Protein AF-A0A7J9HNR6-F1 (afdb_monomer_lite)

Secondary structure (DSSP, 8-state):
-HHHHHHTT---EEEEHHHHHTS--TT--SPP-GGGS---TT-HHHHHHHHHHHHHHHHHHHHHH--SS-------TTTGGGGT-----HHHHHHHHHHHHHHHHHGGGGGGSEEEESSPBPTTT--B--SSPPPP------

pLDDT: mean 77.95, std 18.73, range [36.75, 97.31]

Organism: NCBI:txid34285

Sequence (142 aa):
MLRKASRENIVVDLTNLYDHFFVTTGECKAKITAARLPYFDGDYWPGAAEDLINQFRLEEDGRKLNKKGTIKKTITKRALKASGQSDLSANASKDLLLMHKLGETICPMREDFIMVHLQHCCTHCCILMVSGNRWVCAMRQN

Radius of gyration: 20.23 Å; chains: 1; bounding box: 63×33×53 Å

InterPro domains:
  IPR013178 Histone acetyltransferase Rtt109/CBP [PTHR13808] (1-120)
  IPR031162 CBP/p300-type histone acetyltransferase domain [PS51727] (1-142)

Structure (mmCIF, N/CA/C/O backbone):
data_AF-A0A7J9HNR6-F1
#
_entry.id   AF-A0A7J9HNR6-F1
#
loop_
_atom_site.group_PDB
_atom_site.id
_atom_site.type_symbol
_atom_site.label_atom_id
_atom_site.label_alt_id
_atom_site.label_comp_id
_atom_site.label_asym_id
_atom_site.label_entity_id
_atom_site.label_seq_id
_atom_site.pdbx_PDB_ins_code
_atom_site.Cartn_x
_atom_site.Cartn_y
_atom_site.Cartn_z
_atom_site.occupancy
_atom_site.B_iso_or_equiv
_atom_site.auth_seq_id
_atom_site.auth_comp_id
_atom_site.auth_asym_id
_atom_site.auth_atom_id
_atom_site.pdbx_PDB_model_num
ATOM 1 N N . MET A 1 1 ? 8.587 -13.344 -10.949 1.00 94.06 1 MET A N 1
ATOM 2 C CA . MET A 1 1 ? 8.295 -12.134 -11.750 1.00 94.06 1 MET A CA 1
ATOM 3 C C . MET A 1 1 ? 9.153 -10.941 -11.314 1.00 94.06 1 MET A C 1
ATOM 5 O O . MET A 1 1 ? 10.107 -10.632 -12.012 1.00 94.06 1 MET A O 1
ATOM 9 N N . LEU A 1 2 ? 8.922 -10.340 -10.139 1.00 95.31 2 LEU A N 1
ATOM 10 C CA . LEU A 1 2 ? 9.589 -9.093 -9.706 1.00 95.31 2 LEU A CA 1
ATOM 11 C C . LEU A 1 2 ? 11.120 -9.196 -9.567 1.00 95.31 2 LEU A C 1
ATOM 13 O O . LEU A 1 2 ? 11.842 -8.300 -9.986 1.00 95.31 2 LEU A O 1
ATOM 17 N N . ARG A 1 3 ? 11.645 -10.347 -9.118 1.00 94.19 3 ARG A N 1
ATOM 18 C CA . ARG A 1 3 ? 13.102 -10.618 -9.102 1.00 94.19 3 ARG A CA 1
ATOM 19 C C . ARG A 1 3 ? 13.755 -10.604 -10.490 1.00 94.19 3 ARG A C 1
ATOM 21 O O . ARG A 1 3 ? 14.960 -10.413 -10.606 1.00 94.19 3 ARG A O 1
ATOM 28 N N . LYS A 1 4 ? 12.994 -10.894 -11.549 1.00 97.31 4 LYS A N 1
ATOM 29 C CA . LYS A 1 4 ? 13.486 -10.790 -12.930 1.00 97.31 4 LYS A CA 1
ATOM 30 C C . LYS A 1 4 ? 13.510 -9.320 -13.353 1.00 97.31 4 LYS A C 1
ATOM 32 O O . LYS A 1 4 ? 14.557 -8.849 -13.767 1.00 97.31 4 LYS A O 1
ATOM 37 N N . ALA A 1 5 ? 12.416 -8.595 -13.120 1.00 96.81 5 ALA A N 1
ATOM 38 C CA . ALA A 1 5 ? 12.307 -7.174 -13.443 1.00 96.81 5 ALA A CA 1
ATOM 39 C C . ALA A 1 5 ? 13.352 -6.302 -12.714 1.00 96.81 5 ALA A C 1
ATOM 41 O O . ALA A 1 5 ? 13.871 -5.354 -13.290 1.00 96.81 5 ALA A O 1
ATOM 42 N N . SER A 1 6 ? 13.725 -6.655 -11.479 1.00 94.25 6 SER A N 1
ATOM 43 C CA . SER A 1 6 ? 14.824 -5.992 -10.760 1.00 94.25 6 SER A CA 1
ATOM 44 C C . SER A 1 6 ? 16.190 -6.228 -11.426 1.00 94.25 6 SER A C 1
ATOM 46 O O . SER A 1 6 ? 16.949 -5.284 -11.610 1.00 94.25 6 SER A O 1
ATOM 48 N N . ARG A 1 7 ? 16.485 -7.455 -11.888 1.00 95.81 7 ARG A N 1
ATOM 49 C CA . ARG A 1 7 ? 17.726 -7.755 -12.637 1.00 95.81 7 ARG A CA 1
ATOM 50 C C . ARG A 1 7 ? 17.797 -7.047 -13.989 1.00 95.81 7 ARG A C 1
ATOM 52 O O . ARG A 1 7 ? 18.885 -6.761 -14.469 1.00 95.81 7 ARG A O 1
ATOM 59 N N . GLU A 1 8 ? 16.645 -6.778 -14.591 1.00 96.75 8 GLU A N 1
ATOM 60 C CA . GLU A 1 8 ? 16.520 -6.055 -15.860 1.00 96.75 8 GLU A CA 1
ATOM 61 C C . GLU A 1 8 ? 16.487 -4.526 -15.668 1.00 96.75 8 GLU A C 1
ATOM 63 O O . GLU A 1 8 ? 16.272 -3.800 -16.632 1.00 96.75 8 GLU A O 1
ATOM 68 N N . ASN A 1 9 ? 16.726 -4.026 -14.446 1.00 92.62 9 ASN A N 1
ATOM 69 C CA . ASN A 1 9 ? 16.678 -2.602 -14.082 1.00 92.62 9 ASN A CA 1
ATOM 70 C C . ASN A 1 9 ? 15.329 -1.920 -14.384 1.00 92.62 9 ASN A C 1
ATOM 72 O O . ASN A 1 9 ? 15.274 -0.714 -14.608 1.00 92.62 9 ASN A O 1
ATOM 76 N N . ILE A 1 10 ? 14.236 -2.688 -14.380 1.00 94.44 10 ILE A N 1
ATOM 77 C CA . ILE A 1 10 ? 12.866 -2.176 -14.533 1.00 94.44 10 ILE A CA 1
ATOM 78 C C . ILE A 1 10 ? 12.297 -1.789 -13.164 1.00 94.44 10 ILE A C 1
ATOM 80 O O . ILE A 1 10 ? 11.666 -0.747 -13.013 1.00 94.44 10 ILE A O 1
ATOM 84 N N . VAL A 1 11 ? 12.514 -2.641 -12.157 1.00 95.25 11 VAL A N 1
ATOM 85 C CA . VAL A 1 11 ? 12.115 -2.365 -10.772 1.00 95.25 11 VAL A CA 1
ATOM 86 C C . VAL A 1 11 ? 13.289 -1.742 -10.043 1.00 95.25 11 VAL A C 1
ATOM 88 O O . VAL A 1 11 ? 14.352 -2.353 -9.936 1.00 95.25 11 VAL A O 1
ATOM 91 N N . VAL A 1 12 ? 13.063 -0.540 -9.528 1.00 91.75 12 VAL A N 1
ATOM 92 C CA . VAL A 1 12 ? 14.037 0.229 -8.758 1.00 91.75 12 VAL A CA 1
ATOM 93 C C . VAL A 1 12 ? 14.111 -0.268 -7.321 1.00 91.75 12 VAL A C 1
ATOM 95 O O . VAL A 1 12 ? 15.202 -0.416 -6.777 1.00 91.75 12 VAL A O 1
ATOM 98 N N . ASP A 1 13 ? 12.953 -0.498 -6.711 1.00 90.44 13 ASP A N 1
ATOM 99 C CA . ASP A 1 13 ? 12.842 -0.889 -5.313 1.00 90.44 13 ASP A CA 1
ATOM 100 C C . ASP A 1 13 ? 11.550 -1.688 -5.081 1.00 90.44 13 ASP A C 1
ATOM 102 O O . ASP A 1 13 ? 10.567 -1.553 -5.821 1.00 90.44 13 ASP A O 1
ATOM 106 N N . LEU A 1 14 ? 11.583 -2.566 -4.083 1.00 92.25 14 LEU A N 1
ATOM 107 C CA . LEU A 1 14 ? 10.496 -3.470 -3.735 1.00 92.25 14 LEU A CA 1
ATOM 108 C C . LEU A 1 14 ? 10.221 -3.358 -2.239 1.00 92.25 14 LEU A C 1
ATOM 110 O O . LEU A 1 14 ? 11.071 -3.697 -1.421 1.00 92.25 14 LEU A O 1
ATOM 114 N N . THR A 1 15 ? 9.007 -2.952 -1.899 1.00 92.12 15 THR A N 1
ATOM 115 C CA . THR A 1 15 ? 8.546 -2.815 -0.519 1.00 92.12 15 THR A CA 1
ATOM 116 C C . THR A 1 15 ? 7.123 -3.361 -0.389 1.00 92.12 15 THR A C 1
ATOM 118 O O . THR A 1 15 ? 6.606 -4.023 -1.296 1.00 92.12 15 THR A O 1
ATOM 121 N N . ASN A 1 16 ? 6.481 -3.117 0.744 1.00 93.62 16 ASN A N 1
ATOM 122 C CA . ASN A 1 16 ? 5.072 -3.396 0.951 1.00 93.62 16 ASN A CA 1
ATOM 123 C C . ASN A 1 16 ? 4.339 -2.167 1.498 1.00 93.62 16 ASN A C 1
ATOM 125 O O . ASN A 1 16 ? 4.953 -1.205 1.966 1.00 93.62 16 ASN A O 1
ATOM 129 N N . LEU A 1 17 ? 3.008 -2.198 1.422 1.00 92.69 17 LEU A N 1
ATOM 130 C CA . LEU A 1 17 ? 2.150 -1.104 1.880 1.00 92.69 17 LEU A CA 1
ATOM 131 C C . LEU A 1 17 ? 2.388 -0.767 3.361 1.00 92.69 17 LEU A C 1
ATOM 133 O O . LEU A 1 17 ? 2.365 0.408 3.731 1.00 92.69 17 LEU A O 1
ATOM 137 N N . TYR A 1 18 ? 2.637 -1.778 4.200 1.00 93.00 18 TYR A N 1
ATOM 138 C CA . TYR A 1 18 ? 2.859 -1.586 5.631 1.00 93.00 18 TYR A CA 1
ATOM 139 C C . TYR A 1 18 ? 4.173 -0.843 5.904 1.00 93.00 18 TYR A C 1
ATOM 141 O O . TYR A 1 18 ? 4.168 0.226 6.510 1.00 93.00 18 TYR A O 1
ATOM 149 N N . ASP A 1 19 ? 5.287 -1.358 5.396 1.00 90.69 19 ASP A N 1
ATOM 150 C CA . ASP A 1 19 ? 6.615 -0.775 5.588 1.00 90.69 19 ASP A CA 1
ATOM 151 C C . ASP A 1 19 ? 6.720 0.617 4.960 1.00 90.69 19 ASP A C 1
ATOM 153 O O . ASP A 1 19 ? 7.397 1.489 5.496 1.00 90.69 19 ASP A O 1
ATOM 157 N N . HIS A 1 20 ? 6.014 0.865 3.854 1.00 87.69 20 HIS A N 1
ATOM 158 C CA . HIS A 1 20 ? 6.045 2.165 3.192 1.00 87.69 20 HIS A CA 1
ATOM 159 C C . HIS A 1 20 ? 5.241 3.253 3.929 1.00 87.69 20 HIS A C 1
ATOM 161 O O . HIS A 1 20 ? 5.668 4.407 3.963 1.00 87.69 20 HIS A O 1
ATOM 167 N N . PHE A 1 21 ? 4.074 2.924 4.502 1.00 87.75 21 PHE A N 1
ATOM 168 C CA . PHE A 1 21 ? 3.159 3.931 5.071 1.00 87.75 21 PHE A CA 1
ATOM 169 C C . PHE A 1 21 ? 2.977 3.882 6.591 1.00 87.75 21 PHE A C 1
ATOM 171 O O . PHE A 1 21 ? 2.508 4.860 7.171 1.00 87.75 21 PHE A O 1
ATOM 178 N N . PHE A 1 22 ? 3.300 2.768 7.244 1.00 88.19 22 PHE A N 1
ATOM 179 C CA . PHE A 1 22 ? 3.038 2.559 8.672 1.00 88.19 22 PHE A CA 1
ATOM 180 C C . PHE A 1 22 ? 4.322 2.459 9.498 1.00 88.19 22 PHE A C 1
ATOM 182 O O . PHE A 1 22 ? 4.290 2.726 10.700 1.00 88.19 22 PHE A O 1
ATOM 189 N N . VAL A 1 23 ? 5.459 2.144 8.870 1.00 86.00 23 VAL A N 1
ATOM 190 C CA . VAL A 1 23 ? 6.773 2.220 9.512 1.00 86.00 23 VAL A CA 1
ATOM 191 C C . VAL A 1 23 ? 7.349 3.622 9.313 1.00 86.00 23 VAL A C 1
ATOM 193 O O . VAL A 1 23 ? 7.554 4.087 8.194 1.00 86.00 23 VAL A O 1
ATOM 196 N N . THR A 1 24 ? 7.622 4.322 10.415 1.00 65.75 24 THR A N 1
ATOM 197 C CA . THR A 1 24 ? 8.271 5.638 10.376 1.00 65.75 24 THR A CA 1
ATOM 198 C C . THR A 1 24 ? 9.744 5.472 10.006 1.00 65.75 24 THR A C 1
ATOM 200 O O . THR A 1 24 ? 10.604 5.339 10.878 1.00 65.75 24 THR A O 1
ATOM 203 N N . THR A 1 25 ? 10.070 5.516 8.718 1.00 61.59 25 THR A N 1
ATOM 204 C CA . THR A 1 25 ? 11.458 5.699 8.279 1.00 61.59 25 THR A CA 1
ATOM 205 C C . THR A 1 25 ? 11.860 7.121 8.668 1.00 61.59 25 THR A C 1
ATOM 207 O O . THR A 1 25 ? 11.264 8.081 8.181 1.00 61.59 25 THR A O 1
ATOM 210 N N . GLY A 1 26 ? 12.809 7.266 9.601 1.00 55.94 26 GLY A N 1
ATOM 211 C CA . GLY A 1 26 ? 13.068 8.479 10.403 1.00 55.94 26 GLY A CA 1
ATOM 212 C C . GLY A 1 26 ? 13.341 9.805 9.670 1.00 55.94 26 GLY A C 1
ATOM 213 O O . GLY A 1 26 ? 13.534 10.826 10.328 1.00 55.94 26 GLY A O 1
ATOM 214 N N . GLU A 1 27 ? 13.330 9.823 8.338 1.00 57.50 27 GLU A N 1
ATOM 215 C CA . GLU A 1 27 ? 13.485 11.018 7.505 1.00 57.50 27 GLU A CA 1
ATOM 216 C C . GLU A 1 27 ? 12.142 11.632 7.065 1.00 57.50 27 GLU A C 1
ATOM 218 O O . GLU A 1 27 ? 12.066 12.848 6.867 1.00 57.50 27 GLU A O 1
ATOM 223 N N . CYS A 1 28 ? 11.056 10.850 6.969 1.00 57.28 28 CYS A N 1
ATOM 224 C CA . CYS A 1 28 ? 9.774 11.355 6.472 1.00 57.28 28 CYS A CA 1
ATOM 225 C C . CYS A 1 28 ? 8.913 11.928 7.609 1.00 57.28 28 CYS A C 1
ATOM 227 O O . CYS A 1 28 ? 8.244 11.211 8.349 1.00 57.28 28 CYS A O 1
ATOM 229 N N . LYS A 1 29 ? 8.894 13.260 7.734 1.00 55.78 29 LYS A N 1
ATOM 230 C CA . LYS A 1 29 ? 8.080 13.987 8.734 1.00 55.78 29 LYS A CA 1
ATOM 231 C C . LYS A 1 29 ? 6.620 14.210 8.317 1.00 55.78 29 LYS A C 1
ATOM 233 O O . LYS A 1 29 ? 5.880 14.910 9.009 1.00 55.78 29 LYS A O 1
ATOM 238 N N . ALA A 1 30 ? 6.199 13.697 7.164 1.00 61.78 30 ALA A N 1
ATOM 239 C CA . ALA A 1 30 ? 4.885 14.004 6.617 1.00 61.78 30 ALA A CA 1
ATOM 240 C C . ALA A 1 30 ? 3.802 13.148 7.288 1.00 61.78 30 ALA A C 1
ATOM 242 O O . ALA A 1 30 ? 3.848 11.925 7.198 1.00 61.78 30 ALA A O 1
ATOM 243 N N . LYS A 1 31 ? 2.787 13.784 7.895 1.00 69.06 31 LYS A N 1
ATOM 244 C CA . LYS A 1 31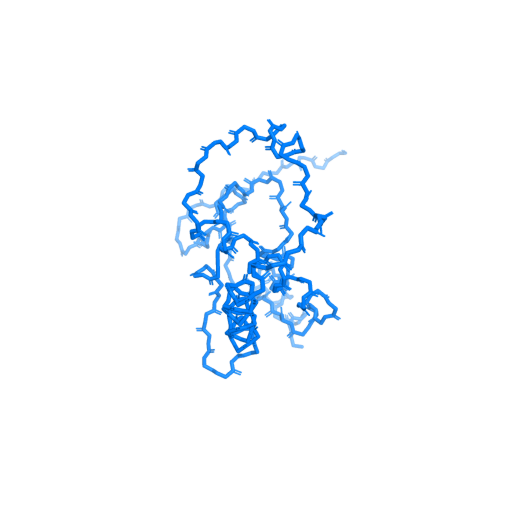 ? 1.621 13.090 8.472 1.00 69.06 31 LYS A CA 1
ATOM 245 C C . LYS A 1 31 ? 1.007 12.157 7.423 1.00 69.06 31 LYS A C 1
ATOM 247 O O . LYS A 1 31 ? 0.623 12.609 6.340 1.00 69.06 31 LYS A O 1
ATOM 252 N N . ILE A 1 32 ? 0.925 10.866 7.727 1.00 75.94 32 ILE A N 1
ATOM 253 C CA . ILE A 1 32 ? 0.285 9.880 6.854 1.00 75.94 32 ILE A CA 1
ATOM 254 C C . ILE A 1 32 ? -1.169 9.746 7.302 1.00 75.94 32 ILE A C 1
ATOM 256 O O . ILE A 1 32 ? -1.455 9.480 8.467 1.00 75.94 32 ILE A O 1
ATOM 260 N N . THR A 1 33 ? -2.087 10.026 6.384 1.00 87.50 33 THR A N 1
ATOM 261 C CA . THR A 1 33 ? -3.533 9.847 6.551 1.00 87.50 33 THR A CA 1
ATOM 262 C C . THR A 1 33 ? -4.022 8.858 5.500 1.00 87.50 33 THR A C 1
ATOM 264 O O . THR A 1 33 ? -3.336 8.644 4.499 1.00 87.50 33 THR A O 1
ATOM 267 N N . ALA A 1 34 ? -5.219 8.296 5.685 1.00 90.12 34 ALA A N 1
ATOM 268 C CA . ALA A 1 34 ? -5.805 7.347 4.734 1.00 90.12 34 ALA A CA 1
ATOM 269 C C . ALA A 1 34 ? -5.876 7.912 3.300 1.00 90.12 34 ALA A C 1
ATOM 271 O O . ALA A 1 34 ? -5.669 7.185 2.339 1.00 90.12 34 ALA A O 1
ATOM 272 N N . ALA A 1 35 ? -6.052 9.230 3.150 1.00 89.50 35 ALA A N 1
ATOM 273 C CA . ALA A 1 35 ? -6.060 9.917 1.854 1.00 89.50 35 ALA A CA 1
ATOM 274 C C . ALA A 1 35 ? -4.715 9.878 1.095 1.00 89.50 35 ALA A C 1
ATOM 276 O O . ALA A 1 35 ? -4.657 10.288 -0.060 1.00 89.50 35 ALA A O 1
ATOM 277 N N . ARG A 1 36 ? -3.624 9.442 1.739 1.00 86.75 36 ARG A N 1
ATOM 278 C CA . ARG A 1 36 ? -2.305 9.274 1.110 1.00 86.75 36 ARG A CA 1
ATOM 279 C C . ARG A 1 36 ? -2.034 7.838 0.661 1.00 86.75 36 ARG A C 1
ATOM 281 O O . ARG A 1 36 ? -1.013 7.618 0.013 1.00 86.75 36 ARG A O 1
ATOM 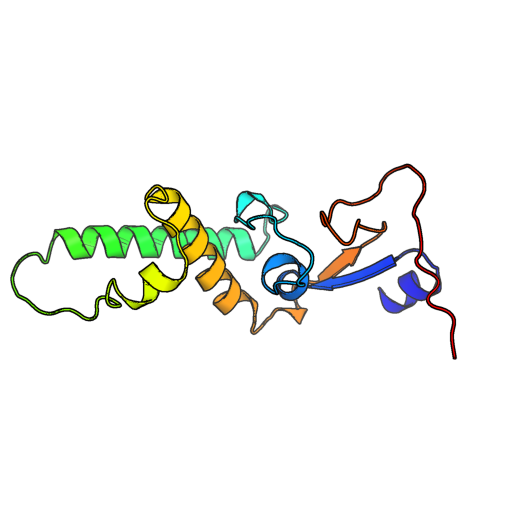288 N N . LEU A 1 37 ? -2.897 6.884 1.014 1.00 91.00 37 LEU A N 1
ATOM 289 C CA . LEU A 1 37 ? -2.783 5.507 0.542 1.00 91.00 37 LEU A CA 1
ATOM 290 C C . LEU A 1 37 ? -3.342 5.414 -0.890 1.00 91.00 37 LEU A C 1
ATOM 292 O O . LEU A 1 37 ? -4.336 6.078 -1.194 1.00 91.00 37 LEU A O 1
ATOM 296 N N . PRO A 1 38 ? -2.729 4.612 -1.781 1.00 91.25 38 PRO A N 1
ATOM 297 C CA . PRO A 1 38 ? -3.258 4.385 -3.124 1.00 91.25 38 PRO A CA 1
ATOM 298 C C . PRO A 1 38 ? -4.648 3.748 -3.059 1.00 91.25 38 PRO A C 1
ATOM 300 O O . PRO A 1 38 ? -4.808 2.716 -2.417 1.00 91.25 38 PRO A O 1
ATOM 303 N N . TYR A 1 39 ? -5.640 4.348 -3.713 1.00 93.25 39 TYR A N 1
ATOM 304 C CA . TYR A 1 39 ? -7.005 3.825 -3.758 1.00 93.25 39 TYR A CA 1
ATOM 305 C C . TYR A 1 39 ? -7.261 3.168 -5.114 1.00 93.25 39 TYR A C 1
ATOM 307 O O . TYR A 1 39 ? -7.299 3.863 -6.134 1.00 93.25 39 TYR A O 1
ATOM 315 N N . PHE A 1 40 ? -7.457 1.851 -5.120 1.00 93.88 40 PHE A N 1
ATOM 316 C CA . PHE A 1 40 ? -7.889 1.099 -6.294 1.00 93.88 40 PHE A CA 1
ATOM 317 C C . PHE A 1 40 ? -9.221 0.399 -6.014 1.00 93.88 40 PHE A C 1
ATOM 319 O O . PHE A 1 40 ? -9.508 0.001 -4.885 1.00 93.88 40 PHE A O 1
ATOM 326 N N . ASP A 1 41 ? -10.056 0.288 -7.045 1.00 94.62 41 ASP A N 1
ATOM 327 C CA . ASP A 1 41 ? -11.350 -0.381 -6.926 1.00 94.62 41 ASP A CA 1
ATOM 328 C C . ASP A 1 41 ? -11.159 -1.887 -6.696 1.00 94.62 41 ASP A C 1
ATOM 330 O O . ASP A 1 41 ? -10.360 -2.532 -7.377 1.00 94.62 41 ASP A O 1
ATOM 334 N N . GLY A 1 42 ? -11.882 -2.438 -5.721 1.00 93.94 42 GLY A N 1
ATOM 335 C CA . GLY A 1 42 ? -11.746 -3.832 -5.293 1.00 93.94 42 GLY A CA 1
ATOM 336 C C . GLY A 1 42 ? -10.539 -4.136 -4.396 1.00 93.94 42 GLY A C 1
ATOM 337 O O . GLY A 1 42 ? -10.337 -5.302 -4.049 1.00 93.94 42 GLY A O 1
ATOM 338 N N . ASP A 1 43 ? -9.756 -3.132 -3.987 1.00 95.06 43 ASP A N 1
ATOM 339 C CA . ASP A 1 43 ? -8.691 -3.334 -3.004 1.00 95.06 43 ASP A CA 1
ATOM 340 C C . ASP A 1 43 ? -9.242 -3.695 -1.622 1.00 95.06 43 ASP A C 1
ATOM 342 O O . ASP A 1 43 ? -10.331 -3.293 -1.211 1.00 95.06 43 ASP A O 1
ATOM 346 N N . TYR A 1 44 ? -8.422 -4.403 -0.848 1.00 95.38 44 TYR A N 1
ATOM 347 C CA . TYR A 1 44 ? -8.771 -4.803 0.510 1.00 95.38 44 TYR A CA 1
ATOM 348 C C . TYR A 1 44 ? -8.822 -3.622 1.497 1.00 95.38 44 TYR A C 1
ATOM 350 O O . TYR A 1 44 ? -9.747 -3.509 2.305 1.00 95.38 44 TYR A O 1
ATOM 358 N N . TRP A 1 45 ? -7.801 -2.755 1.483 1.00 95.19 45 TRP A N 1
ATOM 359 C CA . TRP A 1 45 ? -7.606 -1.780 2.561 1.00 95.19 45 TRP A CA 1
ATOM 360 C C . TRP A 1 45 ? -8.709 -0.709 2.654 1.00 95.19 45 TRP A C 1
ATOM 362 O O . TRP A 1 45 ? -9.018 -0.337 3.790 1.00 95.19 45 TRP A O 1
ATOM 372 N N . PRO A 1 46 ? -9.334 -0.219 1.555 1.00 95.88 46 PRO A N 1
ATOM 373 C CA . PRO A 1 46 ? -10.426 0.743 1.665 1.00 95.88 46 PRO A CA 1
ATOM 374 C C . PRO A 1 46 ? -11.628 0.165 2.412 1.00 95.88 46 PRO A C 1
ATOM 376 O O . PRO A 1 46 ? -12.129 0.808 3.331 1.00 95.88 46 PRO A O 1
ATOM 379 N N . GLY A 1 47 ? -12.020 -1.077 2.101 1.00 95.75 47 GLY A N 1
ATOM 380 C CA . GLY A 1 47 ? -13.103 -1.767 2.807 1.00 95.75 47 GLY A CA 1
ATOM 381 C C . GLY A 1 47 ? -12.792 -1.952 4.294 1.00 95.75 47 GLY A C 1
ATOM 382 O O . GLY A 1 47 ? -13.598 -1.594 5.150 1.00 95.75 47 GLY A O 1
ATOM 383 N N . ALA A 1 48 ? -11.572 -2.391 4.621 1.00 95.69 48 ALA A N 1
ATOM 384 C CA . ALA A 1 48 ? -11.134 -2.506 6.013 1.00 95.69 48 ALA A CA 1
ATOM 385 C C . ALA A 1 48 ? -11.149 -1.152 6.753 1.00 95.69 48 ALA A C 1
ATOM 387 O O . ALA A 1 48 ? -11.509 -1.080 7.930 1.00 95.69 48 ALA A O 1
ATOM 388 N N . ALA A 1 49 ? -10.778 -0.060 6.078 1.00 95.62 49 ALA A N 1
ATOM 389 C CA . ALA A 1 49 ? -10.834 1.281 6.650 1.00 95.62 49 ALA A CA 1
ATOM 390 C C . ALA A 1 49 ? -12.281 1.748 6.888 1.00 95.62 49 ALA A C 1
ATOM 392 O O . ALA A 1 49 ? -12.567 2.335 7.934 1.00 95.62 49 ALA A O 1
ATOM 393 N N . GLU A 1 50 ? -13.197 1.475 5.959 1.00 95.19 50 GLU A N 1
ATOM 394 C CA . GLU A 1 50 ? -14.623 1.788 6.100 1.00 95.19 50 GLU A CA 1
ATOM 395 C C . GLU A 1 50 ? -15.264 1.036 7.273 1.00 95.19 50 GLU A C 1
ATOM 397 O O . GLU A 1 50 ? -15.971 1.647 8.082 1.00 95.19 50 GLU A O 1
ATOM 402 N N . ASP A 1 51 ? -14.951 -0.251 7.434 1.00 95.62 51 ASP A N 1
ATOM 403 C CA . ASP A 1 51 ? -15.415 -1.060 8.563 1.00 95.62 51 ASP A CA 1
ATOM 404 C C . ASP A 1 51 ? -14.954 -0.479 9.907 1.00 95.62 51 ASP A C 1
ATOM 406 O O . ASP A 1 51 ? -15.758 -0.325 10.832 1.00 95.62 51 ASP A O 1
ATOM 410 N N . LEU A 1 52 ? -13.684 -0.070 10.009 1.00 95.00 52 LEU A N 1
ATOM 411 C CA . LEU A 1 52 ? -13.144 0.595 11.201 1.00 95.00 52 LEU A CA 1
ATOM 412 C C . LEU A 1 52 ? -13.842 1.935 11.482 1.00 95.00 52 LEU A C 1
ATOM 414 O O . LEU A 1 52 ? -14.187 2.232 12.628 1.00 95.00 52 LEU A O 1
ATOM 418 N N . ILE A 1 53 ? -14.094 2.746 10.448 1.00 93.62 53 ILE A N 1
ATOM 419 C CA . ILE A 1 53 ? -14.825 4.016 10.586 1.00 93.62 53 ILE A CA 1
ATOM 420 C C . ILE A 1 53 ? -16.240 3.763 11.118 1.00 93.62 53 ILE A C 1
ATOM 422 O O . ILE A 1 53 ? -16.700 4.482 12.011 1.00 93.62 53 ILE A O 1
ATOM 426 N N . ASN A 1 54 ? -16.925 2.742 10.604 1.00 93.81 54 ASN A N 1
ATOM 427 C CA . ASN A 1 54 ? -18.261 2.369 11.055 1.00 93.81 54 ASN A CA 1
ATOM 428 C C . ASN A 1 54 ? -18.253 1.876 12.510 1.00 93.81 54 ASN A C 1
ATOM 430 O O . ASN A 1 54 ? -19.091 2.311 13.302 1.00 93.81 54 ASN A O 1
ATOM 434 N N . GLN A 1 55 ? -17.268 1.063 12.903 1.00 91.69 55 GLN A N 1
ATOM 435 C CA . GLN A 1 55 ? -17.082 0.639 14.297 1.00 91.69 55 GLN A CA 1
ATOM 436 C C . GLN A 1 55 ? -16.888 1.833 15.239 1.00 91.69 55 GLN A C 1
ATOM 438 O O . GLN A 1 55 ? -17.558 1.923 16.270 1.00 91.69 55 GLN A O 1
ATOM 443 N N . PHE A 1 56 ? -16.040 2.798 14.870 1.00 90.00 56 PHE A N 1
ATOM 444 C CA . PHE A 1 56 ? -15.829 3.995 15.687 1.00 90.00 56 PHE A CA 1
ATOM 445 C C . PHE A 1 56 ? -17.107 4.822 15.859 1.00 90.00 56 PHE A C 1
ATOM 447 O O . PHE A 1 56 ? -17.355 5.334 16.950 1.00 90.00 56 PHE A O 1
ATOM 454 N N . ARG A 1 57 ? -17.943 4.930 14.817 1.00 88.38 57 ARG A N 1
ATOM 455 C CA . ARG A 1 57 ? -19.242 5.622 14.901 1.00 88.38 57 ARG A CA 1
ATOM 456 C C . ARG A 1 57 ? -20.184 4.930 15.890 1.00 88.38 57 ARG A C 1
ATOM 458 O O . ARG A 1 57 ? -20.750 5.596 16.755 1.00 88.38 57 ARG A O 1
ATOM 465 N N . LEU A 1 58 ? -20.294 3.601 15.820 1.00 86.62 58 LEU A N 1
ATOM 466 C CA . LEU A 1 58 ? -21.131 2.815 16.736 1.00 86.62 58 LEU A CA 1
ATOM 467 C C . LEU A 1 58 ? -20.673 2.946 18.195 1.00 86.62 58 LEU A C 1
ATOM 469 O O . LEU A 1 58 ? -21.497 3.114 19.096 1.00 86.62 58 LEU A O 1
ATOM 473 N N . GLU A 1 59 ? -19.362 2.922 18.443 1.00 82.62 59 GLU A N 1
ATOM 474 C CA . GLU A 1 59 ? -18.819 3.129 19.786 1.00 82.62 59 GLU A CA 1
ATOM 475 C C . GLU A 1 59 ? -19.077 4.542 20.326 1.00 82.62 59 GLU A C 1
ATOM 477 O O . GLU A 1 59 ? -19.296 4.709 21.530 1.00 82.62 59 GLU A O 1
ATOM 482 N N . GLU A 1 60 ? -19.040 5.569 19.475 1.00 78.75 60 GLU A N 1
ATOM 483 C CA . GLU A 1 60 ? -19.359 6.942 19.877 1.00 78.75 60 GLU A CA 1
ATOM 484 C C . GLU A 1 60 ? -20.833 7.093 20.273 1.00 78.75 60 GLU A C 1
ATOM 486 O O . GLU A 1 60 ? -21.128 7.765 21.266 1.00 78.75 60 GLU A O 1
ATOM 491 N N . ASP A 1 61 ? -21.752 6.442 19.560 1.00 72.31 61 ASP A N 1
ATOM 492 C CA . ASP A 1 61 ? -23.188 6.523 19.839 1.00 72.31 61 ASP A CA 1
ATOM 493 C C . ASP A 1 61 ? -23.622 5.621 21.009 1.00 72.31 61 ASP A C 1
ATOM 495 O O . ASP A 1 61 ? -24.411 6.046 21.858 1.00 72.31 61 ASP A O 1
ATOM 499 N N . GLY A 1 62 ? -23.014 4.441 21.175 1.00 60.72 62 GLY A N 1
ATOM 500 C CA . GLY A 1 62 ? -23.220 3.585 22.352 1.00 60.72 62 GLY A CA 1
ATOM 501 C C . GLY A 1 62 ? -22.747 4.232 23.663 1.00 60.72 62 GLY A C 1
ATOM 502 O O . GLY A 1 62 ? -23.362 4.061 24.719 1.00 60.72 62 GLY A O 1
ATOM 503 N N . ARG A 1 63 ? -21.696 5.064 23.608 1.00 57.47 63 ARG A N 1
ATOM 504 C CA . ARG A 1 63 ? -21.238 5.872 24.755 1.00 57.47 63 ARG A CA 1
ATOM 505 C C . ARG A 1 63 ? -22.171 7.043 25.084 1.00 57.47 63 ARG A C 1
ATOM 507 O O . ARG A 1 63 ? -22.148 7.515 26.222 1.00 57.47 63 ARG A O 1
ATOM 514 N N . LYS A 1 64 ? -22.990 7.520 24.138 1.00 52.34 64 LYS A N 1
ATOM 515 C CA . LYS A 1 64 ? -23.994 8.572 24.397 1.00 52.34 64 LYS A CA 1
ATOM 516 C C . LYS A 1 64 ? -25.228 8.033 25.126 1.00 52.34 64 LYS A C 1
ATOM 518 O O . LYS A 1 64 ? -25.824 8.784 25.894 1.00 52.34 64 LYS A O 1
ATOM 523 N N . LEU A 1 65 ? -25.563 6.752 24.955 1.00 48.91 65 LEU A N 1
ATOM 524 C CA . LEU A 1 65 ? -26.687 6.096 25.640 1.00 48.91 65 LEU A CA 1
ATOM 525 C C . LEU A 1 65 ? -26.356 5.662 27.082 1.00 48.91 65 LEU A C 1
ATOM 527 O O . LEU A 1 65 ? -27.232 5.668 27.941 1.00 48.91 65 LEU A O 1
ATOM 531 N N . ASN A 1 66 ? -25.086 5.388 27.395 1.00 45.22 66 ASN A N 1
ATOM 532 C CA . ASN A 1 66 ? -24.648 4.912 28.716 1.00 45.22 66 ASN A CA 1
ATOM 533 C C . ASN A 1 66 ? -24.032 6.003 29.616 1.00 45.22 66 ASN A C 1
ATOM 535 O O . ASN A 1 66 ? -23.005 5.793 30.264 1.00 45.22 66 ASN A O 1
ATOM 539 N N . LYS A 1 67 ? -24.668 7.178 29.730 1.00 44.69 67 LYS A N 1
ATOM 540 C CA . LYS A 1 67 ? -24.363 8.144 30.807 1.00 44.69 67 LYS A CA 1
ATOM 541 C C . LYS A 1 67 ? -25.230 7.894 32.047 1.00 44.69 67 LYS A C 1
ATOM 543 O O . LYS A 1 67 ? -26.032 8.731 32.448 1.00 44.69 67 LYS A O 1
ATOM 548 N N . LYS A 1 68 ? -25.008 6.755 32.706 1.00 41.06 68 LYS A N 1
ATOM 549 C CA . LYS A 1 68 ? -25.325 6.565 34.129 1.00 41.06 68 LYS A CA 1
ATOM 550 C C . LYS A 1 68 ? -24.300 5.589 34.722 1.00 41.06 68 LYS A C 1
ATOM 552 O O . LYS A 1 68 ? -24.343 4.407 34.421 1.00 41.06 68 LYS A O 1
ATOM 557 N N . GLY A 1 69 ? -23.374 6.096 35.541 1.00 36.75 69 GLY A N 1
ATOM 558 C CA . GLY A 1 69 ? -22.485 5.269 36.376 1.00 36.75 69 GLY A CA 1
ATOM 559 C C . GLY A 1 69 ? -21.027 5.134 35.909 1.00 36.75 69 GLY A C 1
ATOM 560 O O . GLY A 1 69 ? -20.667 4.244 35.157 1.00 36.75 69 GLY A O 1
ATOM 561 N N . THR A 1 70 ? -20.190 6.048 36.395 1.00 42.34 70 THR A N 1
ATOM 562 C CA . THR A 1 70 ? -18.800 5.897 36.879 1.00 42.34 70 THR A CA 1
ATOM 563 C C . THR A 1 70 ? -18.027 4.580 36.595 1.00 42.34 70 THR A C 1
ATOM 565 O O . THR A 1 70 ? -18.308 3.556 37.200 1.00 42.34 70 THR A O 1
ATOM 568 N N . ILE A 1 71 ? -16.933 4.620 35.813 1.00 43.38 71 ILE A N 1
ATOM 569 C CA . ILE A 1 71 ? -15.494 4.639 36.210 1.00 43.38 71 ILE A CA 1
ATOM 570 C C . ILE A 1 71 ? -14.619 4.308 34.980 1.00 43.38 71 ILE A C 1
ATOM 572 O O . ILE A 1 71 ? -14.915 3.460 34.149 1.00 43.38 71 ILE A O 1
ATOM 576 N N . LYS A 1 72 ? -13.527 5.064 34.870 1.00 52.06 72 LYS A N 1
ATOM 577 C CA . LYS A 1 72 ? -12.618 5.246 33.736 1.00 52.06 72 LYS A CA 1
ATOM 578 C C . LYS A 1 72 ? -11.604 4.103 33.564 1.00 52.06 72 LYS A C 1
ATOM 580 O O . LYS A 1 72 ? -10.969 3.706 34.533 1.00 52.06 72 LYS A O 1
ATOM 585 N N . LYS A 1 73 ? -11.255 3.795 32.309 1.00 48.25 73 LYS A N 1
ATOM 586 C CA . LYS A 1 73 ? -9.851 3.605 31.877 1.00 48.25 73 LYS A CA 1
ATOM 587 C C . LYS A 1 73 ? -9.533 4.576 30.739 1.00 48.25 73 LYS A C 1
ATOM 589 O O . LYS A 1 73 ? -9.215 4.218 29.615 1.00 48.25 73 LYS A O 1
ATOM 594 N N . THR A 1 74 ? -9.690 5.856 31.057 1.00 47.62 74 THR A N 1
ATOM 595 C CA . THR A 1 74 ? -9.171 6.969 30.268 1.00 47.62 74 THR A CA 1
ATOM 596 C C . THR A 1 74 ? -7.664 7.004 30.482 1.00 47.62 74 THR A C 1
ATOM 598 O O . THR A 1 74 ? -7.223 7.233 31.610 1.00 47.62 74 THR A O 1
ATOM 601 N N . ILE A 1 75 ? -6.889 6.792 29.418 1.00 57.16 75 ILE A N 1
ATOM 602 C CA . ILE A 1 75 ? -5.462 7.126 29.376 1.00 57.16 75 ILE A CA 1
ATOM 603 C C . ILE A 1 75 ? -5.315 8.535 29.956 1.00 57.16 75 ILE A C 1
ATOM 605 O O . ILE A 1 75 ? -5.948 9.494 29.507 1.00 57.16 75 ILE A O 1
ATOM 609 N N . THR A 1 76 ? -4.580 8.644 31.055 1.00 53.12 76 THR A N 1
ATOM 610 C CA . THR A 1 76 ? -4.481 9.880 31.820 1.00 53.12 76 THR A CA 1
ATOM 611 C C . THR A 1 76 ? -3.842 10.963 30.955 1.00 53.12 76 THR A C 1
ATOM 613 O O . THR A 1 76 ? -2.782 10.770 30.362 1.00 53.12 76 THR A O 1
ATOM 616 N N . LYS A 1 77 ? -4.456 12.156 30.949 1.00 54.06 77 LYS A N 1
ATOM 617 C CA . LYS A 1 77 ? -3.997 13.404 30.296 1.00 54.06 77 LYS A CA 1
ATOM 618 C C . LYS A 1 77 ? -2.544 13.823 30.619 1.00 54.06 77 LYS A C 1
ATOM 620 O O . LYS A 1 77 ? -2.089 14.851 30.132 1.00 54.06 77 LYS A O 1
ATOM 625 N N . ARG A 1 78 ? -1.822 13.069 31.457 1.00 41.94 78 ARG A N 1
ATOM 626 C CA . ARG A 1 78 ? -0.411 13.283 31.796 1.00 41.94 78 ARG A CA 1
ATOM 627 C C . ARG A 1 78 ? 0.552 12.632 30.796 1.00 41.94 78 ARG A C 1
ATOM 629 O O . ARG A 1 78 ? 1.584 13.231 30.536 1.00 41.94 78 ARG A O 1
ATOM 636 N N . ALA A 1 79 ? 0.197 11.505 30.171 1.00 47.75 79 ALA A N 1
ATOM 637 C CA . ALA A 1 79 ? 1.040 10.883 29.140 1.00 47.75 79 ALA A CA 1
ATOM 638 C C . ALA A 1 79 ? 1.006 11.664 27.811 1.00 47.75 79 ALA A C 1
ATOM 640 O O . ALA A 1 79 ? 2.021 11.816 27.144 1.00 47.75 79 ALA A O 1
ATOM 641 N N . LEU A 1 80 ? -0.148 12.254 27.476 1.00 52.34 80 LEU A N 1
ATOM 642 C CA . LEU A 1 80 ? -0.343 13.047 26.253 1.00 52.34 80 LEU A CA 1
ATOM 643 C C . LEU A 1 80 ? 0.316 14.440 26.307 1.00 52.34 80 LEU A C 1
ATOM 645 O O . LEU A 1 80 ? 0.562 15.045 25.269 1.00 52.34 80 LEU A O 1
ATOM 649 N N . LYS A 1 81 ? 0.638 14.956 27.502 1.00 46.62 81 LYS A N 1
ATOM 650 C CA . LYS A 1 81 ? 1.299 16.265 27.658 1.00 46.62 81 LYS A CA 1
ATOM 651 C C . LYS A 1 81 ? 2.810 16.235 27.420 1.00 46.62 81 LYS A C 1
ATOM 653 O O . LYS A 1 81 ? 3.387 17.296 27.220 1.00 46.62 81 LYS A O 1
ATOM 658 N N . ALA A 1 82 ? 3.437 15.058 27.384 1.00 44.69 82 ALA A N 1
ATOM 659 C CA . ALA A 1 82 ? 4.865 14.937 27.083 1.00 44.69 82 ALA A CA 1
ATOM 660 C C . ALA A 1 82 ? 5.197 15.148 25.589 1.00 44.69 82 ALA A C 1
ATOM 662 O O . ALA A 1 82 ? 6.369 15.244 25.248 1.00 44.69 82 ALA A O 1
ATOM 663 N N . SER A 1 83 ? 4.190 15.259 24.708 1.00 49.97 83 SER A N 1
ATOM 664 C CA . SER A 1 83 ? 4.381 15.433 23.257 1.00 49.97 83 SER A CA 1
ATOM 665 C C . SER A 1 83 ? 3.921 16.794 22.706 1.00 49.97 83 SER A C 1
ATOM 667 O O . SER A 1 83 ? 3.854 16.962 21.491 1.00 49.97 83 SER A O 1
ATOM 669 N N . GLY A 1 84 ? 3.594 17.771 23.560 1.00 45.03 84 GLY A N 1
ATOM 670 C CA . GLY A 1 84 ? 3.461 19.172 23.132 1.00 45.03 84 GLY A CA 1
ATOM 671 C C . GLY A 1 84 ? 2.433 19.464 22.028 1.00 45.03 84 GLY A C 1
ATOM 672 O O . GLY A 1 84 ? 2.674 20.343 21.210 1.00 45.03 84 GLY A O 1
ATOM 673 N N . GLN A 1 85 ? 1.297 18.763 21.981 1.00 52.25 85 GLN A N 1
ATOM 674 C CA . GLN A 1 85 ? 0.216 19.088 21.041 1.00 52.25 85 GLN A CA 1
ATOM 675 C C . GLN A 1 85 ? -1.091 19.351 21.789 1.00 52.25 85 GLN A C 1
ATOM 677 O O . GLN A 1 85 ? -1.906 18.460 22.022 1.00 52.25 85 GLN A O 1
ATOM 682 N N . SER A 1 86 ? -1.261 20.604 22.210 1.00 46.78 86 SER A N 1
ATOM 683 C CA . SER A 1 86 ? -2.563 21.169 22.549 1.00 46.78 86 SER A CA 1
ATOM 684 C C . SER A 1 86 ? -3.341 21.428 21.258 1.00 46.78 86 SER A C 1
ATOM 686 O O . SER A 1 86 ? -2.846 22.111 20.367 1.00 46.78 86 SER A O 1
ATOM 688 N N . ASP A 1 87 ? -4.552 20.877 21.204 1.00 50.97 87 ASP A N 1
ATOM 689 C CA . ASP A 1 87 ? -5.627 21.196 20.258 1.00 50.97 87 ASP A CA 1
ATOM 690 C C . ASP A 1 87 ? -5.442 20.735 18.806 1.00 50.97 87 ASP A C 1
ATOM 692 O O . ASP A 1 87 ? -5.476 21.506 17.851 1.00 50.97 87 ASP A O 1
ATOM 696 N N . LEU A 1 88 ? -5.370 19.415 18.622 1.00 47.72 88 LEU A N 1
ATOM 697 C CA . LEU A 1 88 ? -5.770 18.813 17.355 1.00 47.72 88 LEU A CA 1
ATOM 698 C C . LEU A 1 88 ? -7.297 18.658 17.335 1.00 47.72 88 LEU A C 1
ATOM 700 O O . LEU A 1 88 ? -7.872 17.992 18.197 1.00 47.72 88 LEU A O 1
ATOM 704 N N . SER A 1 89 ? -7.937 19.281 16.339 1.00 56.94 89 SER A N 1
ATOM 705 C CA . SER A 1 89 ? -9.342 19.066 15.959 1.00 56.94 89 SER A CA 1
ATOM 706 C C . SER A 1 89 ? -9.732 17.592 16.111 1.00 56.94 89 SER A C 1
ATOM 708 O O . SER A 1 89 ? -8.948 16.708 15.759 1.00 56.94 89 SER A O 1
ATOM 710 N N . ALA A 1 90 ? -10.947 17.317 16.597 1.00 62.97 90 ALA A N 1
ATOM 711 C CA . ALA A 1 90 ? -11.465 15.961 16.803 1.00 62.97 90 ALA A CA 1
ATOM 712 C C . ALA A 1 90 ? -11.296 15.034 15.579 1.00 62.97 90 ALA A C 1
ATOM 714 O O . ALA A 1 90 ? -11.248 13.819 15.734 1.00 62.97 90 ALA A O 1
ATOM 715 N N . ASN A 1 91 ? -11.163 15.589 14.370 1.00 65.12 91 ASN A N 1
ATOM 716 C CA . ASN A 1 91 ? -10.898 14.819 13.155 1.00 65.12 91 ASN A CA 1
ATOM 717 C C . ASN A 1 91 ? -9.442 14.345 13.048 1.00 65.12 91 ASN A C 1
ATOM 719 O O . ASN A 1 91 ? -9.191 13.213 12.654 1.00 65.12 91 ASN A O 1
ATOM 723 N N . ALA A 1 92 ? -8.468 15.166 13.445 1.00 70.69 92 ALA A N 1
ATOM 724 C CA . ALA A 1 92 ? -7.058 14.804 13.343 1.00 70.69 92 ALA A CA 1
ATOM 725 C C . ALA A 1 92 ? -6.676 13.654 14.290 1.00 70.69 92 ALA A C 1
ATOM 727 O O . ALA A 1 92 ? -5.779 12.878 13.957 1.00 70.69 92 ALA A O 1
ATOM 728 N N . SER A 1 93 ? -7.359 13.527 15.432 1.00 80.56 93 SER A N 1
ATOM 729 C CA . SER A 1 93 ? -7.218 12.380 16.334 1.00 80.56 93 SER A CA 1
ATOM 730 C C . SER A 1 93 ? -7.910 11.120 15.801 1.00 80.56 93 SER A C 1
ATOM 732 O O . SER A 1 93 ? -7.390 10.025 16.007 1.00 80.56 93 SER A O 1
ATOM 734 N N . LYS A 1 94 ? -9.028 11.259 15.074 1.00 85.38 94 LYS A N 1
ATOM 735 C CA . LYS A 1 94 ? -9.703 10.139 14.395 1.00 85.38 94 LYS A CA 1
ATOM 736 C C . LYS A 1 94 ? -8.866 9.571 13.252 1.00 85.38 94 LYS A C 1
ATOM 738 O O . LYS A 1 94 ? -8.732 8.356 13.178 1.00 85.38 94 LYS A O 1
ATOM 743 N N . ASP A 1 95 ? -8.237 10.421 12.440 1.00 88.44 95 ASP A N 1
ATOM 744 C CA . ASP A 1 95 ? -7.319 9.971 11.381 1.00 88.44 95 ASP A CA 1
ATOM 745 C C . ASP A 1 95 ? -6.155 9.158 11.955 1.00 88.44 95 ASP A C 1
ATOM 747 O O . ASP A 1 95 ? -5.801 8.108 11.425 1.00 88.44 95 ASP A O 1
ATOM 751 N N . LEU A 1 96 ? -5.561 9.637 13.056 1.00 88.25 96 LEU A N 1
ATOM 752 C CA . LEU A 1 96 ? -4.448 8.953 13.712 1.00 88.25 96 LEU A CA 1
ATOM 753 C C . LEU A 1 96 ? -4.881 7.587 14.261 1.00 88.25 96 LEU A C 1
ATOM 755 O O . LEU A 1 96 ? -4.167 6.602 14.094 1.00 88.25 96 LEU A O 1
ATOM 759 N N . LEU A 1 97 ? -6.057 7.527 14.893 1.00 90.81 97 LEU A N 1
ATOM 760 C CA . LEU A 1 97 ? -6.613 6.283 15.419 1.00 90.81 97 LEU A CA 1
ATOM 761 C C . LEU A 1 97 ? -6.939 5.286 14.299 1.00 90.81 97 LEU A C 1
ATOM 763 O O . LEU A 1 97 ? -6.621 4.105 14.432 1.00 90.81 97 LEU A O 1
ATOM 767 N N . LEU A 1 98 ? -7.533 5.763 13.202 1.00 93.38 98 LEU A N 1
ATOM 768 C CA . LEU A 1 98 ? -7.829 4.955 12.022 1.00 93.38 98 LEU A CA 1
ATOM 769 C C . LEU A 1 98 ? -6.552 4.356 11.443 1.00 93.38 98 LEU A C 1
ATOM 771 O O . LEU A 1 98 ? -6.478 3.144 11.279 1.00 93.38 98 LEU A O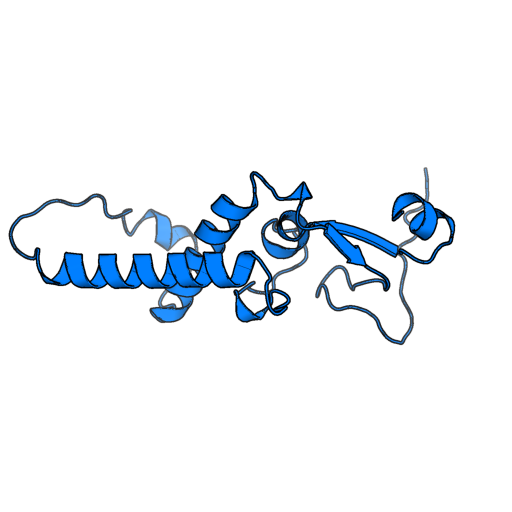 1
ATOM 775 N N . MET A 1 99 ? -5.532 5.180 11.198 1.00 92.88 99 MET A N 1
ATOM 776 C CA . MET A 1 99 ? -4.261 4.709 10.647 1.00 92.88 99 MET A CA 1
ATOM 777 C C . MET A 1 99 ? -3.563 3.715 11.576 1.00 92.88 99 MET A C 1
ATOM 779 O O . MET A 1 99 ? -3.026 2.717 11.109 1.00 92.88 99 MET A O 1
ATOM 783 N N . HIS A 1 100 ? -3.611 3.932 12.891 1.00 91.75 100 HIS A N 1
ATOM 784 C CA . HIS A 1 100 ? -3.051 2.979 13.846 1.00 91.75 100 HIS A CA 1
ATOM 785 C C . HIS A 1 100 ? -3.756 1.619 13.768 1.00 91.75 100 HIS A C 1
ATOM 787 O O . HIS A 1 100 ? -3.101 0.585 13.663 1.00 91.75 100 HIS A O 1
ATOM 793 N N . LYS A 1 101 ? -5.095 1.609 13.802 1.00 94.69 101 LYS A N 1
ATOM 794 C CA . LYS A 1 101 ? -5.886 0.371 13.757 1.00 94.69 101 LYS A CA 1
ATOM 795 C C . LYS A 1 101 ? -5.760 -0.346 12.418 1.00 94.69 101 LYS A C 1
ATOM 797 O O . LYS A 1 101 ? -5.563 -1.554 12.399 1.00 94.69 101 LYS A O 1
ATOM 802 N N . LEU A 1 102 ? -5.789 0.400 11.319 1.00 95.56 102 LEU A N 1
ATOM 803 C CA . LEU A 1 102 ? -5.587 -0.141 9.981 1.00 95.56 102 LEU A CA 1
ATOM 804 C C . LEU A 1 102 ? -4.195 -0.776 9.840 1.00 95.56 102 LEU A C 1
ATOM 806 O O . LEU A 1 102 ? -4.069 -1.858 9.275 1.00 95.56 102 LEU A O 1
ATOM 810 N N . GLY A 1 103 ? -3.161 -0.151 10.411 1.00 94.12 103 GLY A N 1
ATOM 811 C CA . GLY A 1 103 ? -1.813 -0.715 10.447 1.00 94.12 103 GLY A CA 1
ATOM 812 C C . GLY A 1 103 ? -1.743 -2.035 11.214 1.00 94.12 103 GLY A C 1
ATOM 813 O O . GLY A 1 103 ? -1.134 -2.985 10.730 1.00 94.12 103 GLY A O 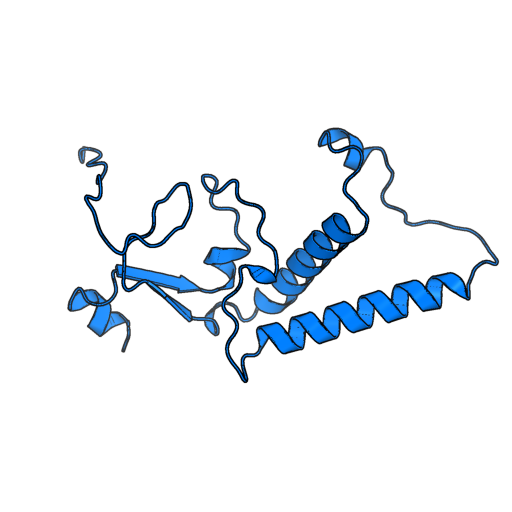1
ATOM 814 N N . GLU A 1 104 ? -2.397 -2.129 12.377 1.00 94.81 104 GLU A N 1
ATOM 815 C CA . GLU A 1 104 ? -2.501 -3.386 13.138 1.00 94.81 104 GLU A CA 1
ATOM 816 C C . GLU A 1 104 ? -3.199 -4.490 12.334 1.00 94.81 104 GLU A C 1
ATOM 818 O O . GLU A 1 104 ? -2.777 -5.643 12.398 1.00 94.81 104 GLU A O 1
ATOM 823 N N . THR A 1 105 ? -4.233 -4.145 11.560 1.00 95.25 105 THR A N 1
ATOM 824 C CA . THR A 1 105 ? -4.944 -5.092 10.691 1.00 95.25 105 THR A CA 1
ATOM 825 C C . THR A 1 105 ? -4.076 -5.570 9.528 1.00 95.25 105 THR A C 1
ATOM 827 O O . THR A 1 105 ? -4.088 -6.758 9.228 1.00 95.25 105 THR A O 1
ATOM 830 N N . ILE A 1 106 ? -3.318 -4.677 8.884 1.00 95.38 106 ILE A N 1
ATOM 831 C CA . ILE A 1 106 ? -2.506 -4.997 7.696 1.00 95.38 106 ILE A CA 1
ATOM 832 C C . ILE A 1 106 ? -1.205 -5.725 8.059 1.00 95.38 106 ILE A C 1
ATOM 834 O O . ILE A 1 106 ? -0.765 -6.586 7.304 1.00 95.38 106 ILE A O 1
ATOM 838 N N . CYS A 1 107 ? -0.596 -5.431 9.212 1.00 95.31 107 CYS A N 1
ATOM 839 C CA . CYS A 1 107 ? 0.719 -5.959 9.607 1.00 95.31 107 CYS A CA 1
ATOM 840 C C . CYS A 1 107 ? 0.882 -7.493 9.471 1.00 95.31 107 CYS A C 1
ATOM 842 O O . CYS A 1 107 ? 1.904 -7.915 8.925 1.00 95.31 107 CYS A O 1
ATOM 844 N N . PRO A 1 108 ? -0.080 -8.344 9.893 1.00 96.88 108 PRO A N 1
ATOM 845 C CA . PRO A 1 108 ? 0.040 -9.803 9.783 1.00 96.88 108 PRO A CA 1
ATOM 846 C C . PRO A 1 108 ? 0.023 -10.340 8.347 1.00 96.88 108 PRO A C 1
ATOM 848 O O . PRO A 1 108 ? 0.427 -11.477 8.128 1.00 96.88 108 PRO A O 1
ATOM 851 N N . MET A 1 109 ? -0.459 -9.542 7.393 1.00 96.19 109 MET A N 1
ATOM 852 C CA . MET A 1 109 ? -0.589 -9.882 5.971 1.00 96.19 109 MET A CA 1
ATOM 853 C C . MET A 1 109 ? 0.156 -8.876 5.085 1.00 96.19 109 MET A C 1
ATOM 855 O O . MET A 1 109 ? -0.185 -8.674 3.922 1.00 96.19 109 MET A O 1
ATOM 859 N 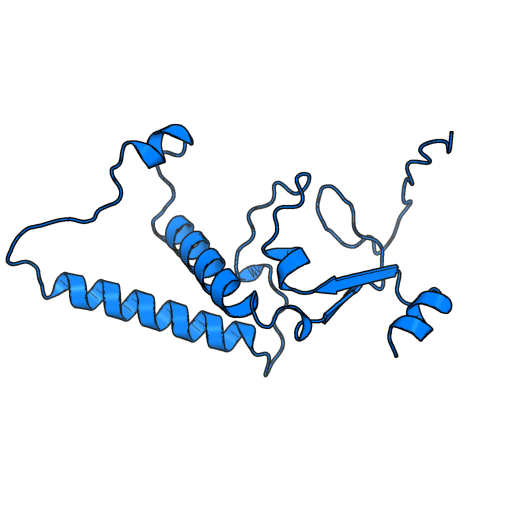N . ARG A 1 110 ? 1.171 -8.193 5.630 1.00 94.44 110 ARG A N 1
ATOM 860 C CA . ARG A 1 110 ? 1.880 -7.121 4.916 1.00 94.44 110 ARG A CA 1
ATOM 861 C C . ARG A 1 110 ? 2.525 -7.614 3.621 1.00 94.44 110 ARG A C 1
ATOM 863 O O . ARG A 1 110 ? 2.611 -6.852 2.664 1.00 94.44 110 ARG A O 1
ATOM 870 N N . GLU A 1 111 ? 2.950 -8.874 3.570 1.00 95.19 111 GLU A N 1
ATOM 871 C CA . GLU A 1 111 ? 3.571 -9.487 2.397 1.00 95.19 111 GLU A CA 1
ATOM 872 C C . GLU A 1 111 ? 2.603 -9.645 1.209 1.00 95.19 111 GLU A C 1
ATOM 874 O O . GLU A 1 111 ? 3.070 -9.743 0.072 1.00 95.19 111 GLU A O 1
ATOM 879 N N . ASP A 1 112 ? 1.286 -9.592 1.442 1.00 95.38 112 ASP A N 1
ATOM 880 C CA . ASP A 1 112 ? 0.265 -9.648 0.387 1.00 95.38 112 ASP A CA 1
ATOM 881 C C . ASP A 1 112 ? 0.094 -8.293 -0.325 1.00 95.38 112 ASP A C 1
ATOM 883 O O . ASP A 1 112 ? -0.363 -8.228 -1.467 1.00 95.38 112 ASP A O 1
ATOM 887 N N . PHE A 1 113 ? 0.524 -7.197 0.309 1.00 94.75 113 PHE A N 1
ATOM 888 C CA . PHE A 1 113 ? 0.432 -5.839 -0.229 1.00 94.75 113 PHE A CA 1
ATOM 889 C C . PHE A 1 113 ? 1.757 -5.389 -0.835 1.00 94.75 113 PHE A C 1
ATOM 891 O O . PHE A 1 113 ? 2.448 -4.522 -0.295 1.00 94.75 113 PHE A O 1
ATOM 898 N N . ILE A 1 114 ? 2.121 -5.972 -1.974 1.00 94.75 114 ILE A N 1
ATOM 899 C CA . ILE A 1 114 ? 3.376 -5.644 -2.653 1.00 94.75 114 ILE A CA 1
ATOM 900 C C . ILE A 1 114 ? 3.306 -4.234 -3.248 1.00 94.75 114 ILE A C 1
ATOM 902 O O . ILE A 1 114 ? 2.436 -3.926 -4.060 1.00 94.75 114 ILE A O 1
ATOM 906 N N . MET A 1 115 ? 4.287 -3.399 -2.913 1.00 92.19 115 MET A N 1
ATOM 907 C CA . MET A 1 115 ? 4.482 -2.085 -3.513 1.00 92.19 115 MET A CA 1
ATOM 908 C C . MET A 1 115 ? 5.780 -2.078 -4.322 1.00 92.19 115 MET A C 1
ATOM 910 O O . MET A 1 115 ? 6.866 -2.359 -3.814 1.00 92.19 115 MET A O 1
ATOM 914 N N . VAL A 1 116 ? 5.656 -1.775 -5.614 1.00 93.94 116 VAL A N 1
ATOM 915 C CA . VAL A 1 116 ? 6.768 -1.805 -6.568 1.00 93.94 116 VAL A CA 1
ATOM 916 C C . VAL A 1 116 ? 7.096 -0.386 -7.003 1.00 93.94 116 VAL A C 1
ATOM 918 O O . VAL A 1 116 ? 6.278 0.287 -7.629 1.00 93.94 116 VAL A O 1
ATOM 921 N N . HIS A 1 117 ? 8.317 0.057 -6.725 1.00 91.44 117 HIS A N 1
ATOM 922 C CA . HIS A 1 117 ? 8.815 1.332 -7.213 1.00 91.44 117 HIS A CA 1
ATOM 923 C C . HIS A 1 117 ? 9.460 1.138 -8.586 1.00 91.44 117 HIS A C 1
ATOM 925 O O . HIS A 1 117 ? 10.474 0.454 -8.732 1.00 91.44 117 HIS A O 1
ATOM 931 N N . LEU A 1 118 ? 8.869 1.760 -9.606 1.00 92.81 118 LEU A N 1
ATOM 932 C CA . LEU A 1 118 ? 9.432 1.826 -10.963 1.00 92.81 118 LEU A CA 1
ATOM 933 C C . LEU A 1 118 ? 10.323 3.060 -11.163 1.00 92.81 118 LEU A C 1
ATOM 935 O O . LEU A 1 118 ? 11.056 3.162 -12.141 1.00 92.81 118 LEU A O 1
ATOM 939 N N . GLN A 1 119 ? 10.254 4.010 -10.233 1.00 90.00 119 GLN A N 1
ATOM 940 C CA . GLN A 1 119 ? 11.041 5.235 -10.216 1.00 90.00 119 GLN A CA 1
ATOM 941 C C . GLN A 1 119 ? 11.601 5.452 -8.815 1.00 90.00 119 GLN A C 1
ATOM 943 O O . GLN A 1 119 ? 11.029 5.004 -7.823 1.00 90.00 119 GLN A O 1
ATOM 948 N N . HIS A 1 120 ? 12.720 6.164 -8.730 1.00 87.62 120 HIS A N 1
ATOM 949 C CA . HIS A 1 120 ? 13.287 6.544 -7.443 1.00 87.62 120 HIS A CA 1
ATOM 950 C C . HIS A 1 120 ? 12.392 7.563 -6.732 1.00 87.62 120 HIS A C 1
ATOM 952 O O . HIS A 1 120 ? 11.871 8.478 -7.364 1.00 87.62 120 HIS A O 1
ATOM 958 N N . CYS A 1 121 ? 12.284 7.463 -5.410 1.00 81.62 121 CYS A N 1
ATOM 959 C CA . CYS A 1 121 ? 11.676 8.484 -4.564 1.00 81.62 121 CYS A CA 1
ATOM 960 C C . CYS A 1 121 ? 12.746 9.322 -3.848 1.00 81.62 121 CYS A C 1
ATOM 962 O O . CYS A 1 121 ? 13.880 8.883 -3.640 1.00 81.62 121 CYS A O 1
ATOM 964 N N . CYS A 1 122 ? 12.398 10.555 -3.487 1.00 78.88 122 CYS A N 1
ATOM 965 C CA . CYS A 1 122 ? 13.216 11.359 -2.584 1.00 78.88 122 CYS A CA 1
ATOM 966 C C . CYS A 1 122 ? 13.134 10.776 -1.166 1.00 78.88 122 CYS A C 1
ATOM 968 O O . CYS A 1 122 ? 12.033 10.572 -0.661 1.00 78.88 122 CYS A O 1
ATOM 970 N N . THR A 1 123 ? 14.271 10.563 -0.498 1.00 75.69 123 THR A N 1
ATOM 971 C CA . THR A 1 123 ? 14.300 9.961 0.850 1.00 75.69 123 THR A CA 1
ATOM 972 C C . THR A 1 123 ? 13.637 10.841 1.915 1.00 75.69 123 THR A C 1
ATOM 974 O O . THR A 1 123 ? 13.061 10.330 2.868 1.00 75.69 123 THR A O 1
ATOM 977 N N . HIS A 1 124 ? 13.632 12.164 1.715 1.00 73.38 124 HIS A N 1
ATOM 978 C CA . HIS A 1 124 ? 13.052 13.112 2.665 1.00 73.38 124 HIS A CA 1
ATOM 979 C C . HIS A 1 124 ? 11.532 13.284 2.505 1.00 73.38 124 HIS A C 1
ATOM 981 O O . HIS A 1 124 ? 10.794 13.265 3.489 1.00 73.38 124 HIS A O 1
ATOM 987 N N . CYS A 1 125 ? 11.038 13.494 1.277 1.00 71.19 125 CYS A N 1
ATOM 988 C CA . CYS A 1 125 ? 9.608 13.742 1.041 1.00 71.19 125 CYS A CA 1
ATOM 989 C C . CYS A 1 125 ? 8.821 12.512 0.567 1.00 71.19 125 CYS A C 1
ATOM 991 O O . CYS A 1 125 ? 7.595 12.582 0.503 1.00 71.19 125 CYS A O 1
ATOM 993 N N . CYS A 1 126 ? 9.497 11.402 0.250 1.00 73.38 126 CYS A N 1
ATOM 994 C CA . CYS A 1 126 ? 8.913 10.171 -0.300 1.00 73.38 126 CYS A CA 1
ATOM 995 C C . CYS A 1 126 ? 8.106 10.389 -1.593 1.00 73.38 126 CYS A C 1
ATOM 997 O O . CYS A 1 126 ? 7.226 9.602 -1.927 1.00 73.38 126 CYS A O 1
ATOM 999 N N . ILE A 1 127 ? 8.397 11.463 -2.332 1.00 78.06 127 ILE A N 1
ATOM 1000 C CA . ILE A 1 127 ? 7.774 11.758 -3.628 1.00 78.06 127 ILE A CA 1
ATOM 1001 C C . ILE A 1 127 ? 8.598 11.092 -4.732 1.00 78.06 127 ILE A C 1
ATOM 1003 O O . ILE A 1 127 ? 9.830 11.175 -4.722 1.00 78.06 127 ILE A O 1
ATOM 1007 N N . LEU A 1 128 ? 7.919 10.445 -5.683 1.00 82.38 128 LEU A N 1
ATOM 1008 C CA . LEU A 1 128 ? 8.539 9.846 -6.866 1.00 82.38 128 LEU A CA 1
ATOM 1009 C C . LEU A 1 128 ? 9.158 10.924 -7.768 1.00 82.38 128 LEU A C 1
ATOM 1011 O O . LEU A 1 128 ? 8.536 11.937 -8.085 1.00 82.38 128 LEU A O 1
ATOM 1015 N N . MET A 1 129 ? 10.395 10.692 -8.197 1.00 85.75 129 MET A N 1
ATOM 1016 C CA . MET A 1 129 ? 11.142 11.569 -9.093 1.00 85.75 129 MET A CA 1
ATOM 1017 C C . MET A 1 129 ? 10.866 11.169 -10.545 1.00 85.75 129 MET A C 1
ATOM 1019 O O . MET A 1 129 ? 11.559 10.325 -11.109 1.00 85.75 129 MET A O 1
ATOM 1023 N N . VAL A 1 130 ? 9.847 11.789 -11.144 1.00 79.31 130 VAL A N 1
ATOM 1024 C CA . VAL A 1 130 ? 9.437 11.536 -12.540 1.00 79.31 130 VAL A CA 1
ATOM 1025 C C . VAL A 1 130 ? 10.401 12.184 -13.547 1.00 79.31 130 VAL A C 1
ATOM 1027 O O . VAL A 1 130 ? 10.578 11.691 -14.658 1.00 79.31 130 VAL A O 1
ATOM 1030 N N . SER A 1 131 ? 11.049 13.285 -13.160 1.00 78.25 131 SER A N 1
ATOM 1031 C CA . SER A 1 131 ? 12.000 14.037 -13.985 1.00 78.25 131 SER A CA 1
ATOM 1032 C C . SER A 1 131 ? 13.033 14.757 -13.117 1.00 78.25 131 SER A C 1
ATOM 1034 O O . SER A 1 131 ? 12.728 15.123 -11.982 1.00 78.25 131 SER A O 1
ATOM 1036 N N . GLY A 1 132 ? 14.216 15.035 -13.668 1.00 78.44 132 GLY A N 1
ATOM 1037 C CA . GLY A 1 132 ? 15.273 15.809 -13.007 1.00 78.44 132 GLY A CA 1
ATOM 1038 C C . GLY A 1 132 ? 16.492 14.977 -12.601 1.00 78.44 132 GLY A C 1
ATOM 1039 O O . GLY A 1 132 ? 16.592 13.792 -12.912 1.00 78.44 132 GLY A O 1
ATOM 1040 N N . ASN A 1 133 ? 17.439 15.621 -11.915 1.00 78.81 133 ASN A N 1
ATOM 1041 C CA . ASN A 1 133 ? 18.689 14.993 -11.493 1.00 78.81 133 ASN A CA 1
ATOM 1042 C C . ASN A 1 133 ? 18.559 14.407 -10.085 1.00 78.81 133 ASN A C 1
ATOM 1044 O O . ASN A 1 133 ? 18.150 15.098 -9.151 1.00 78.81 133 ASN A O 1
ATOM 1048 N N . ARG A 1 134 ? 18.973 13.148 -9.921 1.00 80.94 134 ARG A N 1
ATOM 1049 C CA . ARG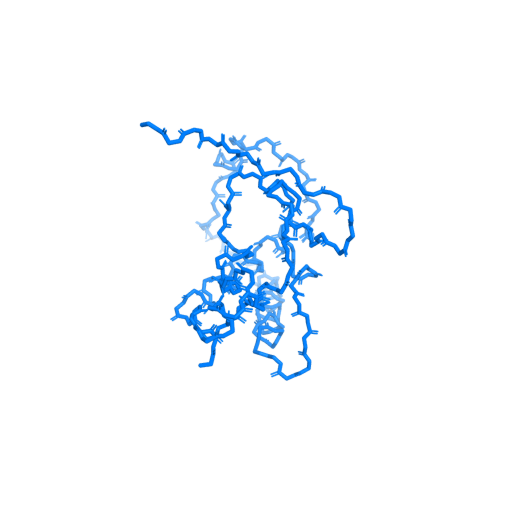 A 1 134 ? 19.078 12.497 -8.613 1.00 80.94 134 ARG A CA 1
ATOM 1050 C C . ARG A 1 134 ? 20.510 12.572 -8.104 1.00 80.94 134 ARG A C 1
ATOM 1052 O O . ARG A 1 134 ? 21.421 12.036 -8.731 1.00 80.94 134 ARG A O 1
ATOM 1059 N N . TRP A 1 135 ? 20.683 13.151 -6.922 1.00 78.75 135 TRP A N 1
ATOM 1060 C CA . TRP A 1 135 ? 21.940 13.076 -6.189 1.00 78.75 135 TRP A CA 1
ATOM 1061 C C . TRP A 1 135 ? 22.017 11.739 -5.462 1.00 78.75 135 TRP A C 1
ATOM 1063 O O . TRP A 1 135 ? 21.151 11.410 -4.654 1.00 78.75 135 TRP A O 1
ATOM 1073 N N . VAL A 1 136 ? 23.044 10.955 -5.772 1.00 76.56 136 VAL A N 1
ATOM 1074 C CA . VAL A 1 136 ? 23.338 9.710 -5.062 1.00 76.56 136 VAL A CA 1
ATOM 1075 C C . VAL A 1 136 ? 24.502 9.997 -4.129 1.00 76.56 136 VAL A C 1
ATOM 1077 O O . VAL A 1 136 ? 25.577 10.387 -4.584 1.00 76.56 136 VAL A O 1
ATOM 1080 N N . CYS A 1 137 ? 24.289 9.832 -2.824 1.00 72.81 137 CYS A N 1
ATOM 1081 C CA . CYS A 1 137 ? 25.376 9.935 -1.862 1.00 72.81 137 CYS A CA 1
ATOM 1082 C C . CYS A 1 137 ? 26.272 8.704 -2.026 1.00 72.81 137 CYS A C 1
ATOM 1084 O O . CYS A 1 137 ? 25.951 7.618 -1.546 1.00 72.81 137 CYS A O 1
ATOM 1086 N N . ALA A 1 138 ? 27.384 8.861 -2.742 1.00 65.31 138 ALA A N 1
ATOM 1087 C CA . ALA A 1 138 ? 28.444 7.869 -2.760 1.00 65.31 138 ALA A CA 1
ATOM 1088 C C . ALA A 1 138 ? 29.189 7.959 -1.422 1.00 65.31 138 ALA A C 1
ATOM 1090 O O . ALA A 1 138 ? 30.243 8.589 -1.328 1.00 65.31 138 ALA A O 1
ATOM 1091 N N . MET A 1 139 ? 28.629 7.371 -0.360 1.00 55.25 139 MET A N 1
ATOM 1092 C CA . MET A 1 139 ? 29.455 7.049 0.800 1.00 55.25 139 MET A CA 1
ATOM 1093 C C . MET A 1 139 ? 30.554 6.112 0.298 1.00 55.25 139 MET A C 1
ATOM 1095 O O . MET A 1 139 ? 30.272 5.024 -0.205 1.00 55.25 139 MET A O 1
ATOM 1099 N N . ARG A 1 140 ? 31.800 6.599 0.331 1.00 47.84 140 ARG A N 1
ATOM 1100 C CA . ARG A 1 140 ? 32.987 5.830 -0.044 1.00 47.84 140 ARG A CA 1
ATOM 1101 C C . ARG A 1 140 ? 32.961 4.508 0.720 1.00 47.84 140 ARG A C 1
ATOM 1103 O O . ARG A 1 140 ? 32.894 4.524 1.945 1.00 47.84 140 ARG A O 1
ATOM 1110 N N . GLN A 1 141 ? 33.032 3.394 -0.005 1.00 43.25 141 GLN A N 1
ATOM 1111 C CA . GLN A 1 141 ? 33.454 2.122 0.570 1.00 43.25 141 GLN A CA 1
ATOM 1112 C C . GLN A 1 141 ? 34.852 2.317 1.160 1.00 43.25 141 GLN A C 1
ATOM 1114 O O . GLN A 1 141 ? 35.772 2.671 0.425 1.00 43.25 141 GLN A O 1
ATOM 1119 N N . ASN A 1 142 ? 34.963 2.140 2.473 1.00 36.75 142 ASN A N 1
ATOM 1120 C CA . ASN A 1 142 ? 36.139 1.655 3.190 1.00 36.75 142 ASN A CA 1
ATOM 1121 C C . ASN A 1 142 ? 35.656 1.030 4.496 1.00 36.75 142 ASN A C 1
ATOM 1123 O O . ASN A 1 142 ? 34.924 1.732 5.230 1.00 36.75 142 ASN A O 1
#

Foldseek 3Di:
DVVVCVVVLQFPDKDFPLCLQVPCPPQEPDDGFPVPRDDDPPDDLVVVLVVVVVVVVVVVVVVVVPPDDDDDPDPDPVVVVVVPDDDDDPVVVVRVVSSVVSSVVCVVVRVVGMDTDSADADPRHRHGPPDDDDDDPCPDDD